Protein AF-A0A523C1Q5-F1 (afdb_monomer_lite)

Radius of gyration: 31.69 Å; chains: 1; bounding box: 42×104×35 Å

pLDDT: mean 82.19, std 18.25, range [40.16, 97.75]

Sequence (96 aa):
MGSGGQKGTGTDRTEVGRGVKTVILYTPVPQELIWEGWDKTPEYFWARIDGRIVQLEKSGHATARIIRLYSTDPLDYLDPAFSPGREVDLGADLKP

Secondary structure (DSSP, 8-state):
---------------------------PPPHHHHSTTTT----EEEEEETTEEEEEEE-SSSEEEEEEEE-S-GGGGG-GGG-TT-EEETTTT---

Structure (mmCIF, N/CA/C/O backbone):
data_AF-A0A523C1Q5-F1
#
_entry.id   AF-A0A523C1Q5-F1
#
loop_
_atom_site.group_PDB
_atom_site.id
_atom_site.type_symbol
_atom_site.label_atom_id
_atom_site.label_alt_id
_atom_site.label_comp_id
_atom_site.label_asym_id
_atom_site.label_entity_id
_atom_site.label_seq_id
_atom_site.pdbx_PDB_ins_code
_atom_site.Cartn_x
_atom_site.Cartn_y
_atom_site.Cartn_z
_atom_site.occupancy
_atom_site.B_iso_or_equiv
_atom_site.auth_seq_id
_atom_site.auth_comp_id
_atom_site.auth_asym_id
_atom_site.auth_atom_id
_atom_site.pdbx_PDB_model_num
ATOM 1 N N . MET A 1 1 ? 31.044 -89.120 -20.830 1.00 41.03 1 MET A N 1
ATOM 2 C CA . MET A 1 1 ? 30.586 -88.699 -19.486 1.00 41.03 1 MET A CA 1
ATOM 3 C C . MET A 1 1 ? 30.822 -87.206 -19.330 1.00 41.03 1 MET A C 1
ATOM 5 O O . MET A 1 1 ? 31.895 -86.764 -19.709 1.00 41.03 1 MET A O 1
ATOM 9 N N . GLY A 1 2 ? 29.847 -86.452 -18.812 1.00 41.84 2 GLY A N 1
ATOM 10 C CA . GLY A 1 2 ? 29.979 -85.006 -18.578 1.00 41.84 2 GLY A CA 1
ATOM 11 C C . GLY A 1 2 ? 28.755 -84.192 -18.995 1.00 41.84 2 GLY A C 1
ATOM 12 O O . GLY A 1 2 ? 28.861 -83.269 -19.787 1.00 41.84 2 GLY A O 1
ATOM 13 N N . SER A 1 3 ? 27.588 -84.589 -18.500 1.00 43.00 3 SER A N 1
ATOM 14 C CA . SER A 1 3 ? 26.347 -83.818 -18.468 1.00 43.00 3 SER A CA 1
ATOM 15 C C . SER A 1 3 ? 26.439 -82.628 -17.508 1.00 43.00 3 SER A C 1
ATOM 17 O O . SER A 1 3 ? 26.987 -82.773 -16.418 1.00 43.00 3 SER A O 1
ATOM 19 N N . GLY A 1 4 ? 25.776 -81.524 -17.848 1.00 40.59 4 GLY A N 1
ATOM 20 C CA . GLY A 1 4 ? 25.383 -80.470 -16.906 1.00 40.59 4 GLY A CA 1
ATOM 21 C C . GLY A 1 4 ? 25.376 -79.102 -17.592 1.00 40.59 4 GLY A C 1
ATOM 22 O O . GLY A 1 4 ? 26.391 -78.686 -18.119 1.00 40.59 4 GLY A O 1
ATOM 23 N N . GLY A 1 5 ? 24.290 -78.343 -17.676 1.00 42.12 5 GLY A N 1
ATOM 24 C CA . GLY A 1 5 ? 23.036 -78.428 -16.943 1.00 42.12 5 GLY A CA 1
ATOM 25 C C . GLY A 1 5 ? 22.565 -77.010 -16.617 1.00 42.12 5 GLY A C 1
ATOM 26 O O . GLY A 1 5 ? 23.059 -76.409 -15.682 1.00 42.12 5 GLY A O 1
ATOM 27 N N . GLN A 1 6 ? 21.608 -76.535 -17.417 1.00 46.62 6 GLN A N 1
ATOM 28 C CA . GLN A 1 6 ? 20.463 -75.682 -17.067 1.00 46.62 6 GLN A CA 1
ATOM 29 C C . GLN A 1 6 ? 20.598 -74.307 -16.358 1.00 46.62 6 GLN A C 1
ATOM 31 O O . GLN A 1 6 ? 21.007 -74.198 -15.212 1.00 46.62 6 GLN A O 1
ATOM 36 N N . LYS A 1 7 ? 19.869 -73.365 -16.990 1.00 45.31 7 LYS A N 1
ATOM 37 C CA . LYS A 1 7 ? 18.822 -72.459 -16.449 1.00 45.31 7 LYS A CA 1
ATOM 38 C C . LYS A 1 7 ? 19.195 -71.090 -15.864 1.00 45.31 7 LYS A C 1
ATOM 40 O O . LYS A 1 7 ? 20.087 -70.939 -15.048 1.00 45.31 7 LYS A O 1
ATOM 45 N N . GLY A 1 8 ? 18.318 -70.138 -16.200 1.00 40.91 8 GLY A N 1
ATOM 46 C CA . GLY A 1 8 ? 18.091 -68.862 -15.516 1.00 40.91 8 GLY A CA 1
ATOM 47 C C . GLY A 1 8 ? 17.587 -67.816 -16.513 1.00 40.91 8 GLY A C 1
ATOM 48 O O . GLY A 1 8 ? 18.382 -67.097 -17.093 1.00 40.91 8 GLY A O 1
ATOM 49 N N . THR A 1 9 ? 16.328 -67.851 -16.966 1.00 50.75 9 THR A N 1
ATOM 50 C CA . THR A 1 9 ? 15.208 -67.070 -16.388 1.00 50.75 9 THR A CA 1
ATOM 51 C C . THR A 1 9 ? 15.655 -65.773 -15.713 1.00 50.75 9 THR A C 1
ATOM 53 O O . THR A 1 9 ? 16.256 -65.819 -14.643 1.00 50.75 9 THR A O 1
ATOM 56 N N . GLY A 1 10 ? 15.306 -64.624 -16.289 1.00 40.16 10 GLY A N 1
ATOM 57 C CA . GLY A 1 10 ? 15.606 -63.343 -15.658 1.00 40.16 10 GLY A CA 1
ATOM 58 C C . GLY A 1 10 ? 15.179 -62.138 -16.479 1.00 40.16 10 GLY A C 1
ATOM 59 O O . GLY A 1 10 ? 16.019 -61.449 -17.031 1.00 40.16 10 GLY A O 1
ATOM 60 N N . THR A 1 11 ? 13.869 -61.902 -16.492 1.00 47.78 11 THR A N 1
ATOM 61 C CA . THR A 1 11 ? 13.282 -60.573 -16.274 1.00 47.78 11 THR A CA 1
ATOM 62 C C . THR A 1 11 ? 13.676 -59.474 -17.265 1.00 47.78 11 THR A C 1
ATOM 64 O O . THR A 1 11 ? 14.660 -58.766 -17.072 1.00 47.78 11 THR A O 1
ATOM 67 N N . ASP A 1 12 ? 12.803 -59.257 -18.252 1.00 44.19 12 ASP A N 1
ATOM 68 C CA . ASP A 1 12 ? 12.642 -57.964 -18.919 1.00 44.19 12 ASP A CA 1
ATOM 69 C C . ASP A 1 12 ? 12.293 -56.917 -17.847 1.00 44.19 12 ASP A C 1
ATOM 71 O O . ASP A 1 12 ? 11.153 -56.798 -17.390 1.00 44.19 12 ASP A O 1
ATOM 75 N N . ARG A 1 13 ? 13.328 -56.272 -17.297 1.00 52.56 13 ARG A N 1
ATOM 76 C CA . ARG A 1 13 ? 13.185 -55.149 -16.381 1.00 52.56 13 ARG A CA 1
ATOM 77 C C . ARG A 1 13 ? 13.356 -53.864 -17.169 1.00 52.56 13 ARG A C 1
ATOM 79 O O . ARG A 1 13 ? 14.411 -53.603 -17.739 1.00 52.56 13 ARG A O 1
ATOM 86 N N . THR A 1 14 ? 12.369 -53.005 -16.942 1.00 50.19 14 THR A N 1
ATOM 87 C CA . THR A 1 14 ? 12.482 -51.547 -16.852 1.00 50.19 14 THR A CA 1
ATOM 88 C C . THR A 1 14 ? 12.696 -50.797 -18.160 1.00 50.19 14 THR A C 1
ATOM 90 O O . THR A 1 14 ? 13.813 -50.428 -18.508 1.00 50.19 14 THR A O 1
ATOM 93 N N . GLU A 1 15 ? 11.584 -50.389 -18.774 1.00 51.06 15 GLU A N 1
ATOM 94 C CA . GLU A 1 15 ? 11.549 -49.108 -19.475 1.00 51.06 15 GLU A CA 1
ATOM 95 C C . GLU A 1 15 ? 11.480 -47.996 -18.413 1.00 51.06 15 GLU A C 1
ATOM 97 O O . GLU A 1 15 ? 10.453 -47.729 -17.785 1.00 51.06 15 GLU A O 1
ATOM 102 N N . VAL A 1 16 ? 12.649 -47.433 -18.113 1.00 59.66 16 VAL A N 1
ATOM 103 C CA . VAL A 1 16 ? 12.835 -46.315 -17.186 1.00 59.66 16 VAL A CA 1
ATOM 104 C C . VAL A 1 16 ? 12.257 -45.056 -17.833 1.00 59.66 16 VAL A C 1
ATOM 106 O O . VAL A 1 16 ? 12.649 -44.683 -18.938 1.00 59.66 16 VAL A O 1
ATOM 109 N N . GLY A 1 17 ? 11.325 -44.397 -17.139 1.00 59.09 17 GLY A N 1
ATOM 110 C CA . GLY A 1 17 ? 10.700 -43.154 -17.586 1.00 59.09 17 GLY A CA 1
ATOM 111 C C . GLY A 1 17 ? 11.733 -42.098 -17.989 1.00 59.09 17 GLY A C 1
ATOM 112 O O . GLY A 1 17 ? 12.722 -41.875 -17.287 1.00 59.09 17 GLY A O 1
ATOM 113 N N . ARG A 1 18 ? 11.503 -41.434 -19.129 1.00 63.94 18 ARG A N 1
ATOM 114 C CA . ARG A 1 18 ? 12.312 -40.291 -19.574 1.00 63.94 18 ARG A CA 1
ATOM 115 C C . ARG A 1 18 ? 12.209 -39.168 -18.544 1.00 63.94 18 ARG A C 1
ATOM 117 O O . ARG A 1 18 ? 11.252 -38.400 -18.547 1.00 63.94 18 ARG A O 1
ATOM 124 N N . GLY A 1 19 ? 13.215 -39.060 -17.683 1.00 64.88 19 GLY A N 1
ATOM 125 C CA . GLY A 1 19 ? 13.439 -37.862 -16.889 1.00 64.88 19 GLY A CA 1
ATOM 126 C C . GLY A 1 19 ? 13.667 -36.679 -17.826 1.00 64.88 19 GLY A C 1
ATOM 127 O O . GLY A 1 19 ? 14.540 -36.724 -18.695 1.00 64.88 19 GLY A O 1
ATOM 128 N N . VAL A 1 20 ? 12.872 -35.624 -17.668 1.00 74.06 20 VAL A N 1
ATOM 129 C CA . VAL A 1 20 ? 13.140 -34.342 -18.319 1.00 74.06 20 VAL A CA 1
ATOM 130 C C . VAL A 1 20 ? 14.470 -33.839 -17.766 1.00 74.06 20 VAL A C 1
ATOM 132 O O . VAL A 1 20 ? 14.583 -33.537 -16.579 1.00 74.06 20 VAL A O 1
ATOM 135 N N . LYS A 1 21 ? 15.505 -33.783 -18.607 1.00 76.50 21 LYS A N 1
ATOM 136 C CA . LYS A 1 21 ? 16.747 -33.102 -18.242 1.00 76.50 21 LYS A CA 1
ATOM 137 C C . LYS A 1 21 ? 16.469 -31.601 -18.205 1.00 76.50 21 LYS A C 1
ATOM 139 O O . LYS A 1 21 ? 16.365 -30.969 -19.252 1.00 76.50 21 LYS A O 1
ATOM 144 N N . THR A 1 22 ? 16.382 -31.034 -17.00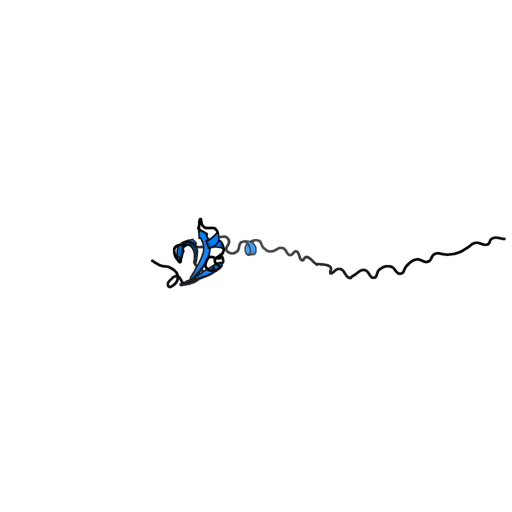7 1.00 77.62 22 THR A N 1
ATOM 145 C CA . THR A 1 22 ? 16.417 -29.583 -16.819 1.00 77.62 22 THR A CA 1
ATOM 146 C C . THR A 1 22 ? 17.791 -29.069 -17.236 1.00 77.62 22 THR A C 1
ATOM 148 O O . THR A 1 22 ? 18.806 -29.434 -16.642 1.00 77.62 22 THR A O 1
ATOM 151 N N . VAL A 1 23 ? 17.831 -28.231 -18.269 1.00 82.50 23 VAL A N 1
ATOM 152 C CA . VAL A 1 23 ? 19.017 -27.444 -18.612 1.00 82.50 23 VAL A CA 1
ATOM 153 C C . VAL A 1 23 ? 18.926 -26.137 -17.836 1.00 82.50 23 VAL A C 1
ATOM 155 O O . VAL A 1 23 ? 17.940 -25.418 -17.965 1.00 82.50 23 VAL A O 1
ATOM 158 N N . ILE A 1 24 ? 19.942 -25.836 -17.027 1.00 81.06 24 ILE A N 1
ATOM 159 C CA . ILE A 1 24 ? 20.085 -24.524 -16.393 1.00 81.06 24 ILE A CA 1
ATOM 160 C C . ILE A 1 24 ? 21.070 -23.720 -17.238 1.00 81.06 24 ILE A C 1
ATOM 162 O O . ILE A 1 24 ? 22.234 -24.100 -17.373 1.00 81.06 24 ILE A O 1
ATOM 166 N N . LEU A 1 25 ? 20.588 -22.637 -17.842 1.00 79.69 25 LEU A N 1
ATOM 167 C CA . LEU A 1 25 ? 21.415 -21.698 -18.589 1.00 79.69 25 LEU A CA 1
ATOM 168 C C . LEU A 1 25 ? 21.955 -20.638 -17.623 1.00 79.69 25 LEU A C 1
ATOM 170 O O . LEU A 1 25 ? 21.182 -19.870 -17.056 1.00 79.69 25 LEU A O 1
ATOM 174 N N . TYR A 1 26 ? 23.276 -20.588 -17.456 1.00 76.31 26 TYR A N 1
ATOM 175 C CA . TYR A 1 26 ? 23.961 -19.533 -16.710 1.00 76.31 26 TYR A CA 1
ATOM 176 C C . TYR A 1 26 ? 24.656 -18.597 -17.697 1.00 76.31 26 TYR A C 1
ATOM 178 O O . TYR A 1 26 ? 25.686 -18.945 -18.273 1.00 76.31 26 TYR A O 1
ATOM 186 N N . THR A 1 27 ? 24.090 -17.411 -17.902 1.00 80.44 27 THR A N 1
ATOM 187 C CA . THR A 1 27 ? 24.707 -16.341 -18.696 1.00 80.44 27 THR A CA 1
ATOM 188 C C . THR A 1 27 ? 25.087 -15.199 -17.755 1.00 80.44 27 THR A C 1
ATOM 190 O O . THR A 1 27 ? 24.247 -14.807 -16.942 1.00 80.44 27 THR A O 1
ATOM 193 N N . PRO A 1 28 ? 26.326 -14.670 -17.812 1.00 86.75 28 PRO A N 1
ATOM 194 C CA . PRO A 1 28 ? 26.692 -13.513 -17.005 1.00 86.75 28 PRO A CA 1
ATOM 195 C C . PRO A 1 28 ? 25.851 -12.306 -17.429 1.00 86.75 28 PRO A C 1
ATOM 197 O O . PRO A 1 28 ? 25.808 -11.955 -18.608 1.00 86.75 28 PRO A O 1
ATOM 200 N N . VAL A 1 29 ? 25.183 -11.679 -16.462 1.00 88.62 29 VAL A N 1
ATOM 201 C CA . VAL A 1 29 ? 24.476 -10.409 -16.653 1.00 88.62 29 VAL A CA 1
ATOM 202 C C . VAL A 1 29 ? 25.438 -9.280 -16.265 1.00 88.62 29 VAL A C 1
ATOM 204 O O . VAL A 1 29 ? 25.998 -9.343 -15.168 1.00 88.62 29 VAL A O 1
ATOM 207 N N . PRO A 1 30 ? 25.669 -8.275 -17.135 1.00 90.62 30 PRO A N 1
ATOM 208 C CA . PRO A 1 30 ? 26.430 -7.077 -16.789 1.00 90.62 30 PRO A CA 1
ATOM 209 C C . PRO A 1 30 ? 25.924 -6.430 -15.499 1.00 90.62 30 PRO A C 1
ATOM 211 O O . PRO A 1 30 ? 24.718 -6.317 -15.278 1.00 90.62 30 PRO A O 1
ATOM 214 N N . GLN A 1 31 ? 26.848 -5.986 -14.653 1.00 88.44 31 GLN A N 1
ATOM 215 C CA . GLN A 1 31 ? 26.528 -5.417 -13.346 1.00 88.44 31 GLN A CA 1
ATOM 216 C C . GLN A 1 31 ? 25.704 -4.128 -13.470 1.00 88.44 31 GLN A C 1
ATOM 218 O O . GLN A 1 31 ? 24.813 -3.880 -12.662 1.00 88.44 31 GLN A O 1
ATOM 223 N N . GLU A 1 32 ? 25.950 -3.349 -14.522 1.00 89.62 32 GLU A N 1
ATOM 224 C CA . GLU A 1 32 ? 25.248 -2.103 -14.826 1.00 89.62 32 GLU A CA 1
ATOM 225 C C . GLU A 1 32 ? 23.744 -2.330 -15.026 1.00 89.62 32 GLU A C 1
ATOM 227 O O . GLU A 1 32 ? 22.944 -1.508 -14.595 1.00 89.62 32 GLU A O 1
ATOM 232 N N . LEU A 1 33 ? 23.356 -3.465 -15.622 1.00 89.31 33 LEU A N 1
ATOM 233 C CA . LEU A 1 33 ? 21.949 -3.841 -15.805 1.00 89.31 33 LEU A CA 1
ATOM 234 C C . LEU A 1 33 ? 21.295 -4.283 -14.492 1.00 89.31 33 LEU A C 1
ATOM 236 O O . LEU A 1 33 ? 20.107 -4.065 -14.290 1.00 89.31 33 LEU A O 1
ATOM 240 N N . ILE A 1 34 ? 22.057 -4.904 -13.589 1.00 88.62 34 ILE A N 1
ATOM 241 C CA . ILE A 1 34 ? 21.555 -5.316 -12.269 1.00 88.62 34 ILE A CA 1
ATOM 242 C C . ILE A 1 34 ? 21.304 -4.087 -11.388 1.00 88.62 34 ILE A C 1
ATOM 244 O O . ILE A 1 34 ? 20.370 -4.071 -10.589 1.00 88.62 34 ILE A O 1
ATOM 248 N N . TRP A 1 35 ? 22.155 -3.069 -11.516 1.00 91.25 35 TRP A N 1
ATOM 249 C CA . TRP A 1 35 ? 22.105 -1.850 -10.708 1.00 91.25 35 TRP A CA 1
ATOM 250 C C . TRP A 1 35 ? 21.309 -0.714 -11.344 1.00 91.25 35 TRP A C 1
ATOM 252 O O . TRP A 1 35 ? 21.242 0.374 -10.770 1.00 91.25 35 TRP A O 1
ATOM 262 N N . GLU A 1 36 ? 20.705 -0.931 -12.508 1.00 90.06 36 GLU A N 1
ATOM 263 C CA . GLU A 1 36 ? 19.872 0.079 -13.144 1.00 90.06 36 GLU A CA 1
ATOM 264 C C . GLU A 1 36 ? 18.741 0.511 -12.195 1.00 90.06 36 GLU A C 1
ATOM 266 O O . GLU A 1 36 ? 17.920 -0.291 -11.752 1.00 90.06 36 GLU A O 1
AT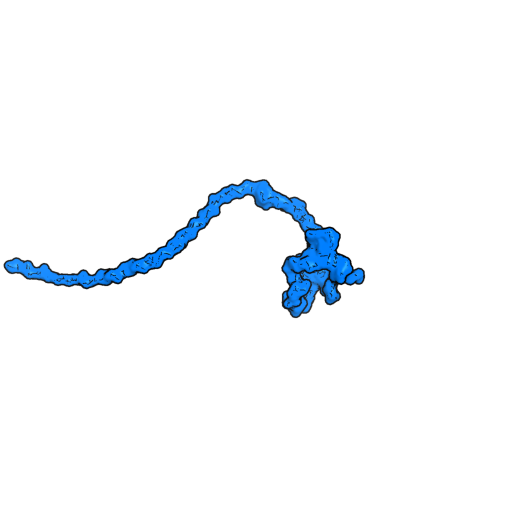OM 271 N N . GLY A 1 37 ? 18.707 1.80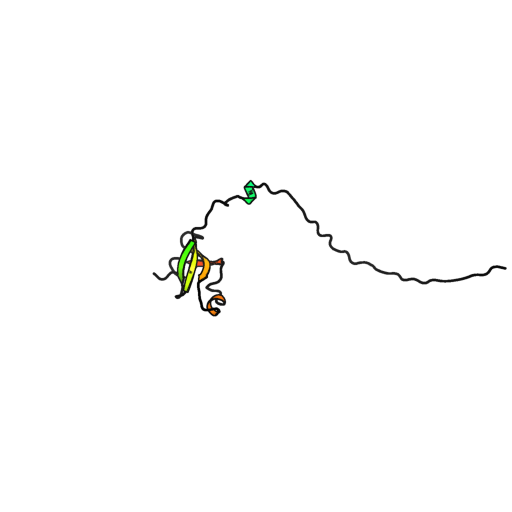3 -11.858 1.00 85.12 37 GLY A N 1
ATOM 272 C CA . GLY A 1 37 ? 17.717 2.364 -10.941 1.00 85.12 37 GLY A CA 1
ATOM 273 C C . GLY A 1 37 ? 17.951 2.060 -9.459 1.00 85.12 37 GLY A C 1
ATOM 274 O O . GLY A 1 37 ? 17.065 2.347 -8.659 1.00 85.12 37 GLY A O 1
ATOM 275 N N . TRP A 1 38 ? 19.114 1.526 -9.071 1.00 87.56 38 TRP A N 1
ATOM 276 C CA . TRP A 1 38 ? 19.472 1.286 -7.664 1.00 87.56 38 TRP A CA 1
ATOM 277 C C . TRP A 1 38 ? 19.488 2.567 -6.814 1.00 87.56 38 TRP A C 1
ATOM 279 O O . TRP A 1 38 ? 19.230 2.544 -5.613 1.00 87.56 38 TRP A O 1
ATOM 289 N N . ASP A 1 39 ? 19.795 3.697 -7.440 1.00 86.88 39 ASP A N 1
ATOM 290 C CA . ASP A 1 39 ? 19.800 5.030 -6.845 1.00 86.88 39 ASP A CA 1
ATOM 291 C C . ASP A 1 39 ? 18.398 5.649 -6.725 1.00 86.88 39 ASP A C 1
ATOM 293 O O . ASP A 1 39 ? 18.224 6.655 -6.034 1.00 86.88 39 ASP A O 1
ATOM 297 N N . LYS A 1 40 ? 17.384 5.058 -7.367 1.00 86.00 40 LYS A N 1
ATOM 298 C CA . LYS A 1 40 ? 16.005 5.538 -7.281 1.00 86.00 40 LYS A CA 1
ATOM 299 C C . LYS A 1 40 ? 15.409 5.121 -5.946 1.00 86.00 40 LYS A C 1
ATOM 301 O O . LYS A 1 40 ? 14.948 3.996 -5.769 1.00 86.00 40 LYS A O 1
ATOM 306 N N . THR A 1 41 ? 15.371 6.054 -5.008 1.00 83.62 41 THR A N 1
ATOM 307 C CA . THR A 1 41 ? 14.620 5.891 -3.765 1.00 83.62 41 THR A CA 1
ATOM 308 C C . THR A 1 41 ? 13.138 6.161 -4.029 1.00 83.62 41 THR A C 1
ATOM 310 O O . THR A 1 41 ? 12.802 7.273 -4.446 1.00 83.62 41 THR A O 1
ATOM 313 N N . PRO A 1 42 ? 12.232 5.201 -3.781 1.00 85.50 42 PRO A N 1
ATOM 314 C CA . PRO A 1 42 ? 10.806 5.458 -3.912 1.00 85.50 42 PRO A CA 1
ATOM 315 C C . PRO A 1 42 ? 10.350 6.536 -2.924 1.00 85.50 42 PRO A C 1
ATOM 317 O O . PRO A 1 42 ? 10.799 6.576 -1.774 1.00 85.50 42 PRO A O 1
ATOM 320 N N . GLU A 1 43 ? 9.447 7.412 -3.363 1.00 90.31 43 GLU A N 1
ATOM 321 C CA . GLU A 1 43 ? 8.864 8.432 -2.494 1.00 90.31 43 GLU A CA 1
ATOM 322 C C . GLU A 1 43 ? 7.719 7.814 -1.686 1.00 90.31 43 GLU A C 1
ATOM 324 O O . GLU A 1 43 ? 6.614 7.607 -2.199 1.00 90.31 43 GLU A O 1
ATOM 329 N N . TYR A 1 44 ? 7.994 7.525 -0.413 1.00 94.81 44 TYR A N 1
ATOM 330 C CA . TYR A 1 44 ? 6.994 7.009 0.511 1.00 94.81 44 TYR A CA 1
ATOM 331 C C . TYR A 1 44 ? 6.369 8.106 1.363 1.00 94.81 44 TYR A C 1
ATOM 333 O O . TYR A 1 44 ? 7.065 8.971 1.895 1.00 94.81 44 TYR A O 1
ATOM 341 N N . PHE A 1 45 ? 5.067 7.999 1.599 1.00 95.19 45 PHE A N 1
ATOM 342 C CA . PHE A 1 45 ? 4.340 8.878 2.511 1.00 95.19 45 PHE A CA 1
ATOM 343 C C . PHE A 1 45 ? 3.278 8.103 3.291 1.00 95.19 45 PHE A C 1
ATOM 345 O O . PHE A 1 45 ? 2.869 7.007 2.911 1.00 95.19 45 PHE A O 1
ATOM 352 N N . TRP A 1 46 ? 2.863 8.658 4.426 1.00 96.06 46 TRP A N 1
ATOM 353 C CA . TRP A 1 46 ? 1.821 8.078 5.267 1.00 96.06 46 TRP A CA 1
ATOM 354 C C . TRP A 1 46 ? 0.482 8.724 4.957 1.00 96.06 46 TRP A C 1
ATOM 356 O O . TRP A 1 46 ? 0.411 9.936 4.757 1.00 96.06 46 TRP A O 1
ATOM 366 N N . ALA A 1 47 ? -0.576 7.924 4.963 1.00 95.06 47 ALA A N 1
ATOM 367 C CA . ALA A 1 47 ? -1.929 8.411 4.762 1.00 95.06 47 ALA A CA 1
ATOM 368 C C . ALA A 1 47 ? -2.938 7.600 5.576 1.00 95.06 47 ALA A C 1
ATOM 370 O O . ALA A 1 47 ? -2.615 6.542 6.131 1.00 95.06 47 ALA A O 1
ATOM 371 N N . ARG A 1 48 ? -4.170 8.111 5.644 1.00 94.75 48 ARG A N 1
ATOM 372 C CA . ARG A 1 48 ? -5.282 7.445 6.313 1.00 94.75 48 ARG A CA 1
ATOM 373 C C . ARG A 1 48 ? -6.354 7.069 5.296 1.00 94.75 48 ARG A C 1
ATOM 375 O O . ARG A 1 48 ? -6.907 7.948 4.647 1.00 94.75 48 ARG A O 1
ATOM 382 N N . ILE A 1 49 ? -6.654 5.777 5.195 1.00 93.69 49 ILE A N 1
ATOM 383 C CA . ILE A 1 49 ? -7.706 5.231 4.326 1.00 93.69 49 ILE A CA 1
ATOM 384 C C . ILE A 1 49 ? -8.674 4.465 5.223 1.00 93.69 49 ILE A C 1
ATOM 386 O O . ILE A 1 49 ? -8.248 3.622 6.012 1.00 93.69 49 ILE A O 1
ATOM 390 N N . ASP A 1 50 ? -9.954 4.837 5.188 1.00 91.44 50 ASP A N 1
ATOM 391 C CA . ASP A 1 50 ? -11.015 4.298 6.055 1.00 91.44 50 ASP A CA 1
ATOM 392 C C . ASP A 1 50 ? -10.618 4.157 7.534 1.00 91.44 50 ASP A C 1
ATOM 394 O O . ASP A 1 50 ? -10.897 3.170 8.207 1.00 91.44 50 ASP A O 1
ATOM 398 N N . GLY A 1 51 ? -9.928 5.173 8.058 1.00 91.94 51 GLY A N 1
ATOM 399 C CA . GLY A 1 51 ? -9.528 5.221 9.463 1.00 91.94 51 GLY A CA 1
ATOM 400 C C . GLY A 1 51 ? -8.250 4.447 9.805 1.00 91.94 51 GLY A C 1
ATOM 401 O O . GLY A 1 51 ? -7.768 4.608 10.931 1.00 91.94 51 GLY A O 1
ATOM 402 N N . ARG A 1 52 ? -7.647 3.721 8.857 1.00 94.38 52 ARG A N 1
ATOM 403 C CA . ARG A 1 52 ? -6.410 2.942 9.033 1.00 94.38 52 ARG A CA 1
ATOM 404 C C . ARG A 1 52 ? -5.196 3.671 8.478 1.00 94.38 52 ARG A C 1
ATOM 406 O O . ARG A 1 52 ? -5.301 4.389 7.487 1.00 94.38 52 ARG A O 1
ATOM 413 N N . ILE A 1 53 ? -4.045 3.488 9.120 1.00 96.56 53 ILE A N 1
ATOM 414 C CA . ILE A 1 53 ? -2.786 4.111 8.700 1.00 96.56 53 ILE A CA 1
ATOM 415 C C . ILE A 1 53 ? -2.102 3.199 7.685 1.00 96.56 53 ILE A C 1
ATOM 417 O O . ILE A 1 53 ? -1.826 2.035 7.972 1.00 96.56 53 ILE A O 1
ATOM 421 N N . VAL A 1 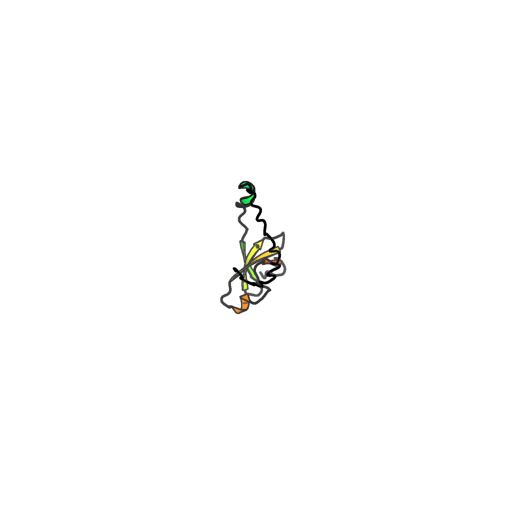54 ? -1.789 3.743 6.515 1.00 96.88 54 VAL A N 1
ATOM 422 C CA . VAL A 1 54 ? -1.067 3.039 5.452 1.00 96.88 54 VAL A CA 1
ATOM 423 C C . VAL A 1 54 ? 0.156 3.837 5.025 1.00 96.88 54 VAL A C 1
ATOM 425 O O . VAL A 1 54 ? 0.162 5.069 5.078 1.00 96.88 54 VAL A O 1
ATOM 428 N N . GLN A 1 55 ? 1.198 3.131 4.596 1.00 97.56 55 GLN A N 1
ATOM 429 C CA . GLN A 1 55 ? 2.309 3.728 3.867 1.00 97.56 55 GLN A CA 1
ATOM 430 C C . GLN A 1 55 ? 2.083 3.516 2.375 1.00 97.56 55 GLN A C 1
ATOM 432 O O . GLN A 1 55 ? 1.808 2.393 1.943 1.00 97.56 55 GLN A O 1
ATOM 437 N N . LEU A 1 56 ? 2.223 4.588 1.609 1.00 96.94 56 LEU A N 1
ATOM 438 C CA . LEU A 1 56 ? 1.980 4.633 0.178 1.00 96.94 56 LEU A CA 1
ATOM 439 C C . LEU A 1 56 ? 3.261 4.994 -0.578 1.00 96.94 56 LEU A C 1
ATOM 441 O O . LEU A 1 56 ? 4.092 5.735 -0.058 1.00 96.94 56 LEU A O 1
ATOM 445 N N . GLU A 1 57 ? 3.394 4.493 -1.802 1.00 96.69 57 GLU A N 1
ATOM 446 C CA . GLU A 1 57 ? 4.384 4.905 -2.806 1.00 96.69 57 GLU A CA 1
ATOM 447 C C . GLU A 1 57 ? 3.644 5.560 -3.973 1.00 96.69 57 GLU A C 1
ATOM 449 O O . GLU A 1 57 ? 2.665 4.994 -4.464 1.00 96.69 57 GLU A O 1
ATOM 454 N N . LYS A 1 58 ? 4.085 6.729 -4.451 1.00 93.56 58 LYS A N 1
ATOM 455 C CA . LYS A 1 58 ? 3.487 7.322 -5.661 1.00 93.56 58 LYS A CA 1
ATOM 456 C C . LYS A 1 58 ? 3.733 6.413 -6.869 1.00 93.56 58 LYS A C 1
ATOM 458 O O . LYS A 1 58 ? 4.880 6.115 -7.184 1.00 93.56 58 LYS A O 1
ATOM 463 N N . SER A 1 59 ? 2.666 6.017 -7.564 1.00 91.00 59 SER A N 1
ATOM 464 C CA . SER A 1 59 ? 2.743 5.165 -8.763 1.00 91.00 59 SER A CA 1
ATOM 465 C C . SER A 1 59 ? 2.274 5.868 -10.044 1.00 91.00 59 SER A C 1
ATOM 467 O O . SER A 1 59 ? 2.549 5.380 -11.138 1.00 91.00 59 SER A O 1
ATOM 469 N N . GLY A 1 60 ? 1.626 7.034 -9.932 1.00 86.50 60 GLY A N 1
ATOM 470 C CA . GLY A 1 60 ? 1.158 7.841 -11.061 1.00 86.50 60 GLY A CA 1
ATOM 471 C C . GLY A 1 60 ? 0.820 9.282 -10.664 1.00 86.50 60 GLY A C 1
ATOM 472 O O . GLY A 1 60 ? 1.190 9.750 -9.591 1.00 86.50 60 GLY A O 1
ATOM 473 N N . HIS A 1 61 ? 0.119 10.008 -11.542 1.00 85.75 61 HIS A N 1
ATOM 474 C CA . HIS A 1 61 ? -0.186 11.432 -11.330 1.00 85.75 61 HIS A CA 1
ATOM 475 C C . HIS A 1 61 ? -1.168 11.680 -10.171 1.00 85.75 61 HIS A C 1
ATOM 477 O O . HIS A 1 61 ? -1.001 12.633 -9.418 1.00 85.75 61 HIS A O 1
ATOM 483 N N . ALA A 1 62 ? -2.172 10.814 -10.014 1.00 92.12 62 ALA A N 1
ATOM 484 C CA . ALA A 1 62 ? -3.180 10.892 -8.953 1.00 92.12 62 ALA A CA 1
ATOM 485 C C . ALA A 1 62 ? -3.381 9.540 -8.249 1.00 92.12 62 ALA A C 1
ATOM 487 O O . ALA A 1 62 ? -4.389 9.323 -7.586 1.00 92.12 62 ALA A O 1
ATOM 488 N N . THR A 1 63 ? -2.423 8.627 -8.404 1.00 94.62 63 THR A N 1
ATOM 489 C CA . THR A 1 63 ? -2.493 7.273 -7.860 1.00 94.62 63 THR A CA 1
ATOM 490 C C . THR A 1 63 ? -1.265 6.954 -7.026 1.00 94.62 63 THR A C 1
ATOM 492 O O . THR A 1 63 ? -0.156 7.452 -7.263 1.00 94.62 63 THR A O 1
ATOM 495 N N . ALA A 1 64 ? -1.473 6.103 -6.032 1.00 96.06 64 ALA A N 1
ATOM 496 C CA . ALA A 1 64 ? -0.408 5.543 -5.225 1.00 96.06 64 ALA A CA 1
ATOM 497 C C . ALA A 1 64 ? -0.648 4.058 -4.971 1.00 96.06 64 ALA A C 1
ATOM 499 O O . ALA A 1 64 ? -1.753 3.550 -5.143 1.00 96.06 64 ALA A O 1
ATOM 500 N N . ARG A 1 65 ? 0.395 3.358 -4.542 1.00 96.88 65 ARG A N 1
ATOM 501 C CA . ARG A 1 65 ? 0.361 1.943 -4.189 1.00 96.88 65 ARG A CA 1
ATOM 502 C C . ARG A 1 65 ? 0.508 1.771 -2.686 1.00 96.88 65 ARG A C 1
ATOM 504 O O . ARG A 1 65 ? 1.396 2.372 -2.086 1.00 96.88 65 ARG A O 1
ATOM 511 N N . ILE A 1 66 ? -0.300 0.900 -2.088 1.00 97.50 66 ILE A N 1
ATOM 512 C CA . ILE A 1 66 ? -0.120 0.475 -0.698 1.00 97.50 66 ILE A CA 1
ATOM 513 C C . ILE A 1 66 ? 1.169 -0.335 -0.584 1.00 97.50 66 ILE A C 1
ATOM 515 O O . ILE A 1 66 ? 1.308 -1.394 -1.192 1.00 97.50 66 ILE A O 1
ATOM 519 N N . ILE A 1 67 ? 2.100 0.144 0.232 1.00 97.75 67 ILE A N 1
ATOM 520 C CA . ILE A 1 67 ? 3.335 -0.570 0.568 1.00 97.75 67 ILE A CA 1
ATOM 521 C C . ILE A 1 67 ? 3.127 -1.425 1.806 1.00 97.75 67 ILE A C 1
ATOM 523 O O . ILE A 1 67 ? 3.523 -2.588 1.838 1.00 97.75 67 ILE A O 1
ATOM 527 N N . ARG A 1 68 ? 2.474 -0.860 2.826 1.00 96.75 68 ARG A N 1
ATOM 528 C CA . ARG A 1 68 ? 2.102 -1.594 4.037 1.00 96.75 68 ARG A CA 1
ATOM 529 C C . ARG A 1 68 ? 0.953 -0.936 4.783 1.00 96.75 68 ARG A C 1
ATOM 531 O O . ARG A 1 68 ? 0.814 0.286 4.788 1.00 96.75 68 ARG A O 1
ATOM 538 N N . LEU A 1 69 ? 0.206 -1.772 5.491 1.00 97.56 69 LEU A N 1
ATOM 539 C CA . LEU A 1 69 ? -0.738 -1.381 6.527 1.00 97.56 69 LEU A CA 1
ATOM 540 C C . LEU A 1 69 ? -0.028 -1.313 7.888 1.00 97.56 69 LEU A C 1
AT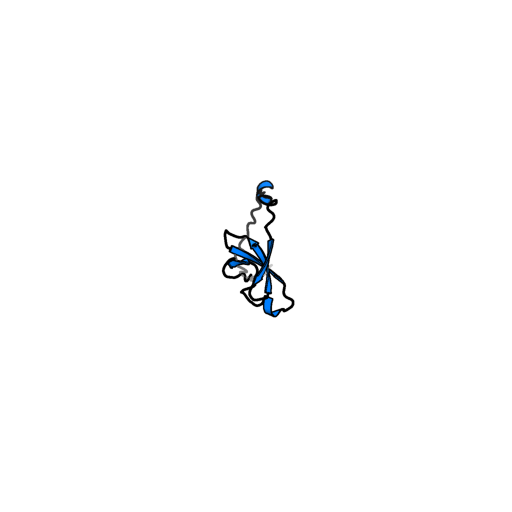OM 542 O O . LEU A 1 69 ? 0.758 -2.202 8.232 1.00 97.56 69 LEU A O 1
ATOM 546 N N . TYR A 1 70 ? -0.337 -0.281 8.670 1.00 96.81 70 TYR A N 1
ATOM 547 C CA . TYR A 1 70 ? 0.070 -0.147 10.065 1.00 96.81 70 TYR A CA 1
ATOM 548 C C . TYR A 1 70 ? -1.166 -0.254 10.963 1.00 96.81 70 TYR A C 1
ATOM 550 O O . TYR A 1 70 ? -1.846 0.740 11.226 1.00 96.81 70 TYR A O 1
ATOM 558 N N . SER A 1 71 ? -1.467 -1.475 11.408 1.00 95.06 71 SER A N 1
ATOM 559 C CA . SER A 1 71 ? -2.575 -1.758 12.322 1.00 95.06 71 SER A CA 1
ATOM 560 C C . SER A 1 71 ? -2.126 -2.659 13.469 1.00 95.06 71 SER A C 1
ATOM 562 O O . SER A 1 71 ? -1.231 -3.489 13.319 1.00 95.06 71 SER A O 1
ATOM 564 N N . THR A 1 72 ? -2.750 -2.483 14.630 1.00 95.12 72 THR A N 1
ATOM 565 C CA . THR A 1 72 ? -2.617 -3.388 15.778 1.00 95.12 72 THR A CA 1
ATOM 566 C C . THR A 1 72 ? -3.677 -4.488 15.776 1.00 95.12 72 THR A C 1
ATOM 568 O O . THR A 1 72 ? -3.570 -5.410 16.580 1.00 95.12 72 THR A O 1
ATOM 571 N N . ASP A 1 73 ? -4.698 -4.390 14.918 1.00 95.69 73 ASP A N 1
ATOM 572 C CA . ASP A 1 73 ? -5.732 -5.413 14.753 1.00 95.69 73 ASP A CA 1
ATOM 573 C C . ASP A 1 73 ? -5.329 -6.394 13.632 1.00 95.69 73 ASP A C 1
ATOM 575 O O . ASP A 1 73 ? -5.212 -5.989 12.471 1.00 95.69 73 ASP A O 1
ATOM 579 N N . PRO A 1 74 ? -5.123 -7.690 13.935 1.00 94.50 74 PRO A N 1
ATOM 580 C CA . PRO A 1 74 ? -4.808 -8.699 12.928 1.00 94.50 74 PRO A CA 1
ATOM 581 C C . PRO A 1 74 ? -5.876 -8.859 11.841 1.00 94.50 74 PRO A C 1
ATOM 583 O O . PRO A 1 74 ? -5.534 -9.247 10.723 1.00 94.50 74 PRO A O 1
ATOM 586 N N . LEU A 1 75 ?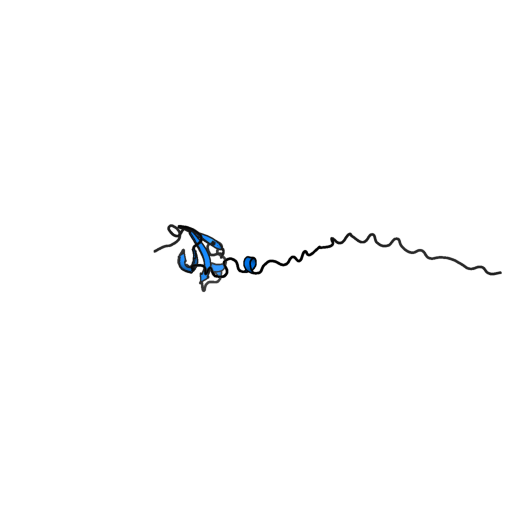 -7.149 -8.578 12.138 1.00 95.94 75 LEU A N 1
ATOM 587 C CA . LEU A 1 75 ? -8.233 -8.722 11.162 1.00 95.94 75 LEU A CA 1
ATOM 588 C C . LEU A 1 75 ? -8.109 -7.722 10.011 1.00 95.94 75 LEU A C 1
ATOM 590 O O . LEU A 1 75 ? -8.510 -8.039 8.894 1.00 95.94 75 LEU A O 1
ATOM 594 N N . ASP A 1 76 ? -7.490 -6.563 10.240 1.00 96.06 76 ASP A N 1
ATOM 595 C CA . ASP A 1 76 ? -7.274 -5.577 9.179 1.00 96.06 76 ASP A CA 1
ATOM 596 C C . ASP A 1 76 ? -6.322 -6.090 8.087 1.00 96.06 76 ASP A C 1
ATOM 598 O O . ASP A 1 76 ? -6.450 -5.714 6.925 1.00 96.06 76 ASP A O 1
ATOM 602 N N . TYR A 1 77 ? -5.390 -6.986 8.430 1.00 95.44 77 TYR A N 1
ATOM 603 C CA . TYR A 1 77 ? -4.483 -7.610 7.458 1.00 95.44 77 TYR A CA 1
ATOM 604 C C . TYR A 1 77 ? -5.175 -8.664 6.584 1.00 95.44 77 TYR A C 1
ATOM 606 O O . TYR A 1 77 ? -4.594 -9.108 5.593 1.00 95.44 77 TYR A O 1
ATOM 614 N N . LEU A 1 78 ? -6.397 -9.071 6.940 1.00 95.88 78 LEU A N 1
ATOM 615 C CA . LEU A 1 78 ? -7.215 -9.980 6.139 1.00 95.88 78 LEU A CA 1
ATOM 616 C C . LEU A 1 78 ? -8.080 -9.238 5.117 1.00 95.88 78 LEU A C 1
ATOM 618 O O . LEU A 1 78 ? -8.645 -9.885 4.237 1.00 95.88 78 LEU A O 1
ATOM 622 N N . ASP A 1 79 ? -8.191 -7.912 5.220 1.00 96.06 79 ASP A N 1
ATOM 623 C CA . ASP A 1 79 ? -8.959 -7.101 4.284 1.00 96.06 79 ASP A CA 1
ATOM 624 C C . ASP A 1 79 ? -8.153 -6.875 2.985 1.00 96.06 79 ASP A C 1
ATOM 626 O O . ASP A 1 79 ? -7.119 -6.189 2.998 1.00 96.06 79 ASP A O 1
ATOM 630 N N . PRO A 1 80 ? -8.610 -7.402 1.830 1.00 95.00 80 PRO A N 1
ATOM 631 C CA . PRO A 1 80 ? -7.929 -7.212 0.551 1.00 95.00 80 PRO A CA 1
ATOM 632 C C . PRO A 1 80 ? -7.785 -5.737 0.156 1.00 95.00 80 PRO A C 1
ATOM 634 O O . PRO A 1 80 ? -6.872 -5.389 -0.597 1.00 95.00 80 PRO A O 1
ATOM 637 N N . ALA A 1 81 ? -8.636 -4.852 0.688 1.00 95.00 81 ALA A N 1
ATOM 638 C CA . ALA A 1 81 ? -8.541 -3.413 0.477 1.00 95.00 81 ALA A CA 1
ATOM 639 C C . ALA A 1 81 ? -7.239 -2.809 1.044 1.00 95.00 81 ALA A C 1
ATOM 641 O O . ALA A 1 81 ? -6.803 -1.755 0.586 1.00 95.00 81 ALA A O 1
ATOM 642 N N . PHE A 1 82 ? -6.570 -3.467 1.988 1.00 96.19 82 PHE A N 1
ATOM 643 C CA . PHE A 1 82 ? -5.319 -2.981 2.583 1.00 96.19 82 PHE A CA 1
ATOM 644 C C . PHE A 1 82 ? -4.107 -3.838 2.206 1.00 96.19 82 PHE A C 1
ATOM 646 O O . PHE A 1 82 ? -3.028 -3.687 2.783 1.00 96.19 82 PHE A O 1
ATOM 653 N N . SER A 1 83 ? -4.264 -4.723 1.217 1.00 95.81 83 SER A N 1
ATOM 654 C CA . SER A 1 83 ? -3.181 -5.582 0.743 1.00 95.81 83 SER A CA 1
ATOM 655 C C . SER A 1 83 ? -2.047 -4.771 0.096 1.00 95.81 83 SER A C 1
ATOM 657 O O . SER A 1 83 ? -2.315 -3.865 -0.702 1.00 95.81 83 SER A O 1
ATOM 659 N N . PRO A 1 84 ? -0.773 -5.107 0.379 1.00 96.31 84 PRO A N 1
ATOM 660 C CA . PRO A 1 84 ? 0.364 -4.537 -0.334 1.00 96.31 84 PRO A CA 1
ATOM 661 C C . PRO A 1 84 ? 0.234 -4.721 -1.849 1.00 96.31 84 PRO A C 1
ATOM 663 O O . PRO A 1 84 ? -0.209 -5.765 -2.326 1.00 96.31 84 PRO A O 1
ATOM 666 N N . GLY A 1 85 ? 0.634 -3.709 -2.611 1.00 95.81 85 GLY A N 1
ATOM 667 C CA . GLY A 1 85 ? 0.537 -3.701 -4.069 1.00 95.81 85 GLY A CA 1
ATOM 668 C C . GLY A 1 85 ? -0.762 -3.116 -4.622 1.00 95.81 85 GLY A C 1
ATOM 669 O O . GLY A 1 85 ? -0.790 -2.763 -5.801 1.00 95.81 85 GLY A O 1
ATOM 670 N N . ARG A 1 86 ? -1.807 -2.956 -3.800 1.00 95.75 86 ARG A N 1
ATOM 671 C CA . ARG A 1 86 ? -3.076 -2.354 -4.231 1.00 95.75 86 ARG A CA 1
ATOM 672 C C . ARG A 1 86 ? -2.881 -0.886 -4.620 1.00 95.75 86 ARG A C 1
ATOM 674 O O . ARG A 1 86 ? -2.256 -0.135 -3.874 1.00 95.75 86 ARG A O 1
ATOM 681 N N . GLU A 1 87 ? -3.442 -0.480 -5.757 1.00 95.69 87 GLU A N 1
ATOM 682 C CA . GLU A 1 87 ? -3.518 0.928 -6.157 1.00 95.69 87 GLU A CA 1
ATOM 683 C C . GLU A 1 87 ? -4.692 1.648 -5.485 1.00 95.69 87 GLU A C 1
ATOM 685 O O . GLU A 1 87 ? -5.764 1.071 -5.296 1.00 95.69 87 GLU A O 1
ATOM 690 N N . VAL A 1 88 ? -4.466 2.912 -5.138 1.00 95.12 88 VAL A N 1
ATOM 691 C CA . VAL A 1 88 ? -5.432 3.832 -4.532 1.00 95.12 88 VAL A CA 1
ATOM 692 C C . VAL A 1 88 ? -5.423 5.160 -5.283 1.00 95.12 88 VAL A C 1
ATOM 694 O O . VAL A 1 88 ? -4.378 5.592 -5.785 1.00 95.12 88 VAL A O 1
ATOM 697 N N . ASP A 1 89 ? -6.579 5.808 -5.347 1.00 94.44 89 ASP A N 1
ATOM 698 C CA . ASP A 1 89 ? -6.757 7.147 -5.900 1.00 94.44 89 ASP A CA 1
ATOM 699 C C . ASP A 1 89 ? -6.565 8.198 -4.797 1.00 94.44 89 ASP A C 1
ATOM 701 O O . ASP A 1 89 ? -7.210 8.168 -3.747 1.00 94.44 89 ASP A O 1
ATOM 705 N N . LEU A 1 90 ? -5.664 9.152 -5.026 1.00 91.06 90 LEU A N 1
ATOM 706 C CA . LEU A 1 90 ? -5.292 10.159 -4.030 1.00 91.06 90 LEU A CA 1
ATOM 707 C C . LEU A 1 90 ? -6.378 11.214 -3.783 1.00 91.06 90 LEU A C 1
ATOM 709 O O . LEU A 1 90 ? -6.313 11.903 -2.767 1.00 91.06 90 LEU A O 1
ATOM 713 N N . GLY A 1 91 ? -7.342 11.371 -4.689 1.00 88.19 91 GLY A N 1
ATOM 714 C CA . GLY A 1 91 ? -8.467 12.292 -4.537 1.00 88.19 91 GLY A CA 1
ATOM 715 C C . GLY A 1 91 ? -9.711 11.636 -3.939 1.00 88.19 91 GLY A C 1
ATOM 716 O O . GLY A 1 91 ? -10.441 12.292 -3.197 1.00 88.19 91 GLY A O 1
ATOM 717 N N . ALA A 1 92 ? -9.961 10.364 -4.255 1.00 86.12 92 ALA A N 1
ATOM 718 C CA . ALA A 1 92 ? -11.158 9.650 -3.815 1.00 86.12 92 ALA A CA 1
ATOM 719 C C . ALA A 1 92 ? -10.961 8.871 -2.504 1.00 86.12 92 ALA A C 1
ATOM 721 O O . ALA A 1 92 ? -11.863 8.864 -1.665 1.00 86.12 92 ALA A O 1
ATOM 722 N N . ASP A 1 93 ? -9.801 8.232 -2.318 1.00 85.25 93 ASP A N 1
ATOM 723 C CA . ASP A 1 93 ? -9.577 7.303 -1.198 1.00 85.25 93 ASP A CA 1
ATOM 724 C C . ASP A 1 93 ? -8.952 7.982 0.026 1.00 85.25 93 ASP A C 1
ATOM 726 O O . ASP A 1 93 ? -9.076 7.497 1.157 1.00 85.25 93 ASP A O 1
ATOM 730 N N . LEU A 1 94 ? -8.278 9.116 -0.178 1.00 82.75 94 LEU A N 1
ATOM 731 C CA . LEU A 1 94 ? -7.713 9.898 0.913 1.00 82.75 94 LEU A CA 1
ATOM 732 C C . LEU A 1 94 ? -8.765 10.852 1.468 1.00 82.75 94 LEU A C 1
ATOM 734 O O . LEU A 1 94 ? -9.213 11.779 0.794 1.00 82.75 94 LEU A O 1
ATOM 738 N N . LYS A 1 95 ? -9.129 10.659 2.738 1.00 66.81 95 LYS A N 1
ATOM 739 C CA . LYS A 1 95 ? -9.835 11.701 3.488 1.00 66.81 95 LYS A CA 1
ATOM 740 C C . LYS A 1 95 ? -8.817 12.750 3.962 1.00 66.81 95 LYS A C 1
ATOM 742 O O . LYS A 1 95 ? -7.722 12.347 4.365 1.00 66.81 95 LYS A O 1
ATOM 747 N N . PRO A 1 96 ? -9.157 14.051 3.905 1.00 58.31 96 PRO A N 1
ATOM 748 C CA . PRO A 1 96 ? -8.318 15.110 4.461 1.00 58.31 96 PRO A CA 1
ATOM 749 C C . PRO A 1 96 ? -8.106 14.954 5.972 1.00 58.31 96 PRO A C 1
ATOM 751 O O . PRO A 1 96 ? -8.967 14.332 6.643 1.00 58.31 96 PRO A O 1
#

Foldseek 3Di:
DDDDDDDDDDDPDDPDDDDDPDDDDDDDDDPCVVCVCVVPDFDWDWAAFPNWIFIWTDPDDFKTFTQATDDPDPVVCVDPVNDGGDMDGNVPGGDD